Protein AF-L0J7A3-F1 (afdb_monomer)

Sequence (99 aa):
MNPSEQYRSAAAELTELAAALEGGRTDADTALGITIRVLQQLAEVEPQRGTAEAIHGLGERLQSGGTINPDKLREIAATQHRVAQSHDDLANQMRGLWS

Secondary structure (DSSP, 8-state):
--HHHHHHHHHHHHHHHHHHHHTTSS-HHHHHHHHHHHHHHHHHH-SSHHHHHHHHHHHHHHHTT----HHHHHHHHHHHHHHHHHHHHHHHHHHHH--

Radius of gyration: 14.51 Å; Cα contacts (8 Å, |Δi|>4): 95; chains: 1; bounding box: 28×35×42 Å

pLDDT: mean 90.74, std 6.94, range [57.28, 97.69]

Foldseek 3Di:
DALLVLLLVLLVVLLVLLVCCVVVVDDFVVSLVVNLVSLQVSLVRDPDPVVSVVSNVVSVVSVVDDTDHSVVSNVSSVVSNVVSVVSVVVVVVVVVVVD

Mean predicted aligned error: 4.06 Å

Structure (mmCIF, N/CA/C/O backbone):
data_AF-L0J7A3-F1
#
_entry.id   AF-L0J7A3-F1
#
loop_
_atom_site.group_PDB
_atom_site.id
_atom_site.type_symbol
_atom_site.label_atom_id
_atom_site.label_alt_id
_atom_site.label_comp_id
_atom_site.label_asym_id
_atom_site.label_entity_id
_atom_site.label_seq_id
_atom_site.pdbx_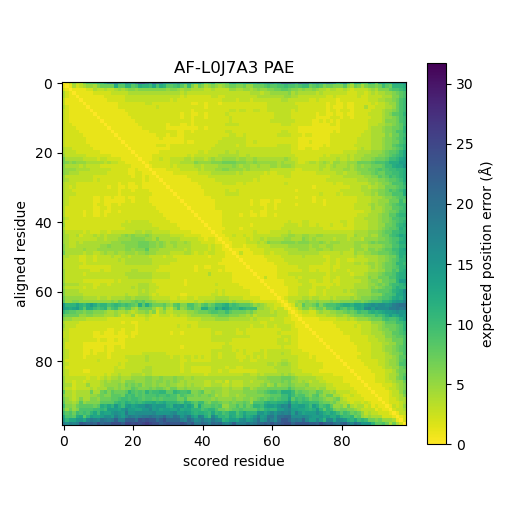PDB_ins_code
_atom_site.Cartn_x
_atom_site.Cartn_y
_atom_site.Cartn_z
_atom_site.occupancy
_atom_site.B_iso_or_equiv
_atom_site.auth_seq_id
_atom_site.auth_comp_id
_atom_site.auth_asym_id
_atom_site.auth_atom_id
_atom_site.pdbx_PDB_model_num
ATOM 1 N N . MET A 1 1 ? 15.630 -10.993 -3.108 1.00 66.81 1 MET A N 1
ATOM 2 C CA . MET A 1 1 ? 14.182 -10.874 -3.344 1.00 66.81 1 MET A CA 1
ATOM 3 C C . MET A 1 1 ? 14.019 -10.047 -4.601 1.00 66.81 1 MET A C 1
ATOM 5 O O . MET A 1 1 ? 14.697 -9.030 -4.710 1.00 66.81 1 MET A O 1
ATOM 9 N N . ASN A 1 2 ? 13.271 -10.531 -5.586 1.00 83.62 2 ASN A N 1
ATOM 10 C CA . ASN A 1 2 ? 13.037 -9.768 -6.814 1.00 83.62 2 ASN A CA 1
ATOM 11 C C . ASN A 1 2 ? 11.959 -8.681 -6.566 1.00 83.62 2 ASN A C 1
ATOM 13 O O . ASN A 1 2 ? 11.239 -8.768 -5.566 1.00 83.62 2 ASN A O 1
ATOM 17 N N . PRO A 1 3 ? 11.817 -7.669 -7.443 1.00 85.88 3 PRO A N 1
ATOM 18 C CA . PRO A 1 3 ? 10.820 -6.613 -7.253 1.00 85.88 3 PRO A CA 1
ATOM 19 C C . PRO A 1 3 ? 9.397 -7.163 -7.074 1.00 85.88 3 PRO A C 1
ATOM 21 O O . PRO A 1 3 ? 8.694 -6.770 -6.147 1.00 85.88 3 PRO A O 1
ATOM 24 N N . SER A 1 4 ? 8.986 -8.151 -7.881 1.00 89.25 4 SER A N 1
ATOM 25 C CA . SER A 1 4 ? 7.647 -8.757 -7.781 1.00 89.25 4 SER A CA 1
ATOM 26 C C . SER A 1 4 ? 7.342 -9.352 -6.396 1.00 89.25 4 SER A C 1
ATOM 28 O O . SER A 1 4 ? 6.232 -9.210 -5.889 1.00 89.25 4 SER A O 1
ATOM 30 N N . GLU A 1 5 ? 8.313 -10.000 -5.749 1.00 91.94 5 GLU A N 1
ATOM 31 C CA . GLU A 1 5 ? 8.181 -10.565 -4.403 1.00 91.94 5 GLU A CA 1
ATOM 32 C C . GLU A 1 5 ? 8.032 -9.463 -3.353 1.00 91.94 5 GLU A C 1
ATOM 34 O O . GLU A 1 5 ? 7.181 -9.581 -2.473 1.00 91.94 5 GLU A O 1
ATOM 39 N N . GLN A 1 6 ? 8.795 -8.372 -3.473 1.00 92.50 6 GLN A N 1
ATOM 40 C CA . GLN A 1 6 ? 8.695 -7.227 -2.564 1.00 92.50 6 GLN A CA 1
ATOM 41 C C . GLN A 1 6 ? 7.320 -6.561 -2.657 1.00 92.50 6 GLN A C 1
ATOM 43 O O . GLN A 1 6 ? 6.690 -6.316 -1.630 1.00 92.50 6 GLN A O 1
ATOM 48 N N . TYR A 1 7 ? 6.800 -6.361 -3.871 1.00 93.81 7 TYR A N 1
ATOM 49 C CA . TYR A 1 7 ? 5.455 -5.820 -4.070 1.00 93.81 7 TYR A CA 1
ATOM 50 C C . TYR A 1 7 ? 4.352 -6.732 -3.533 1.00 93.81 7 TYR A C 1
ATOM 52 O O . TYR A 1 7 ? 3.404 -6.245 -2.920 1.00 93.81 7 TYR A O 1
ATOM 60 N N . ARG A 1 8 ? 4.464 -8.055 -3.716 1.00 94.50 8 ARG A N 1
ATOM 61 C CA . ARG A 1 8 ? 3.499 -9.005 -3.134 1.00 94.50 8 ARG A CA 1
ATOM 62 C C . ARG A 1 8 ? 3.564 -9.017 -1.609 1.00 94.50 8 ARG A C 1
ATOM 64 O O . ARG A 1 8 ? 2.515 -9.052 -0.974 1.00 94.50 8 ARG A O 1
ATOM 71 N N . SER A 1 9 ? 4.765 -8.966 -1.032 1.00 95.19 9 SER A N 1
ATOM 72 C CA . SER A 1 9 ? 4.952 -8.895 0.420 1.00 95.19 9 SER A CA 1
ATOM 73 C C . SER A 1 9 ? 4.332 -7.621 0.991 1.00 95.19 9 SER A C 1
ATOM 75 O O . SER A 1 9 ? 3.563 -7.690 1.944 1.00 95.19 9 SER A O 1
ATOM 77 N N . ALA A 1 10 ? 4.593 -6.472 0.365 1.00 95.00 10 ALA A N 1
ATOM 78 C CA . ALA A 1 10 ? 3.993 -5.202 0.752 1.00 95.00 10 ALA A CA 1
ATOM 79 C C . ALA A 1 10 ? 2.462 -5.216 0.616 1.00 95.00 10 ALA A C 1
ATOM 81 O O . ALA A 1 10 ? 1.754 -4.717 1.486 1.00 95.00 10 ALA A O 1
ATOM 82 N N . ALA A 1 11 ? 1.924 -5.816 -0.451 1.00 95.69 11 ALA A N 1
ATOM 83 C CA . ALA A 1 11 ? 0.481 -5.957 -0.624 1.00 95.69 11 ALA A CA 1
ATOM 84 C C . ALA A 1 11 ? -0.158 -6.823 0.477 1.00 95.69 11 ALA A C 1
ATOM 86 O O . ALA A 1 11 ? -1.229 -6.480 0.986 1.00 95.69 11 ALA A O 1
ATOM 87 N N . ALA A 1 12 ? 0.501 -7.918 0.868 1.00 96.69 12 ALA A N 1
ATOM 88 C CA . ALA A 1 12 ? 0.057 -8.766 1.969 1.00 96.69 12 ALA A CA 1
ATOM 89 C C . ALA A 1 12 ? 0.067 -7.999 3.301 1.00 96.69 12 ALA A C 1
ATOM 91 O O . ALA A 1 12 ? -0.949 -7.979 3.992 1.00 96.69 12 ALA A O 1
ATOM 92 N N . GLU A 1 13 ? 1.154 -7.285 3.603 1.00 96.69 13 GLU A N 1
ATOM 93 C CA . GLU A 1 13 ? 1.280 -6.465 4.814 1.00 96.69 13 GLU A CA 1
ATOM 94 C C . GLU A 1 13 ? 0.184 -5.390 4.895 1.00 96.69 13 GLU A C 1
ATOM 96 O O . GLU A 1 13 ? -0.489 -5.256 5.916 1.00 96.69 13 GLU A O 1
ATOM 101 N N . LEU A 1 14 ? -0.0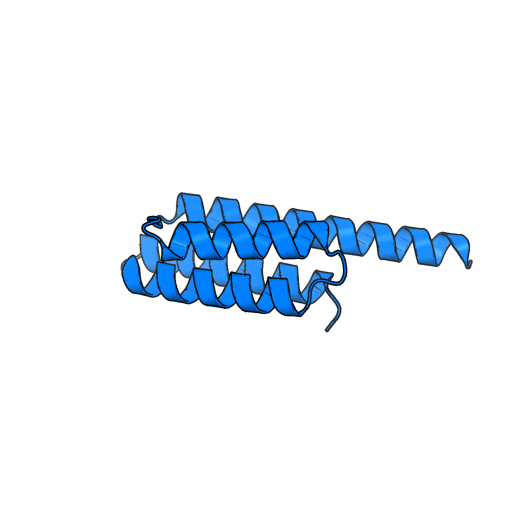81 -4.675 3.797 1.00 96.75 14 LEU A N 1
ATOM 102 C CA . LEU A 1 14 ? -1.148 -3.670 3.738 1.00 96.75 14 LEU A CA 1
ATOM 103 C C . LEU A 1 14 ? -2.550 -4.282 3.878 1.00 96.75 14 LEU A C 1
ATOM 105 O O . LEU A 1 14 ? -3.444 -3.660 4.455 1.00 96.75 14 LEU A O 1
ATOM 109 N N . THR A 1 15 ? -2.754 -5.502 3.380 1.00 97.38 15 THR A N 1
ATOM 110 C CA . THR A 1 15 ? -4.024 -6.229 3.527 1.00 97.38 15 THR A CA 1
ATOM 111 C C . THR A 1 15 ? -4.248 -6.664 4.975 1.00 97.38 15 THR A C 1
ATOM 113 O O . THR A 1 15 ? -5.345 -6.491 5.514 1.00 97.38 15 THR A O 1
ATOM 116 N N . GLU A 1 16 ? -3.214 -7.184 5.636 1.00 97.62 16 GLU A N 1
ATOM 117 C CA . GLU A 1 16 ? -3.265 -7.521 7.060 1.00 97.62 16 GLU A CA 1
ATOM 118 C C . GLU A 1 16 ? -3.498 -6.280 7.919 1.00 97.62 16 GLU A C 1
ATOM 120 O O . GLU A 1 16 ? -4.311 -6.314 8.847 1.00 97.62 16 GLU A O 1
ATOM 125 N N . LEU A 1 17 ? -2.854 -5.167 7.569 1.00 97.06 17 LEU A N 1
ATOM 126 C CA . LEU A 1 17 ? -3.044 -3.886 8.231 1.00 97.06 17 LEU A CA 1
ATOM 127 C C . LEU A 1 17 ? -4.479 -3.369 8.073 1.00 97.06 17 LEU A C 1
ATOM 129 O O . LEU A 1 17 ? -5.064 -2.890 9.044 1.00 97.06 17 LEU A O 1
ATOM 133 N N . ALA A 1 18 ? -5.082 -3.531 6.891 1.00 97.31 18 ALA A N 1
ATOM 134 C CA . ALA 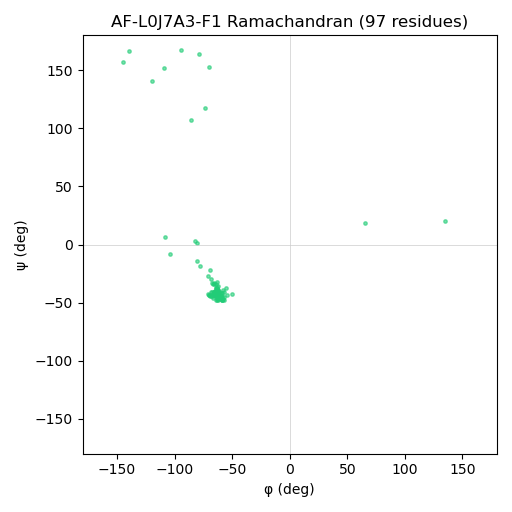A 1 18 ? -6.486 -3.196 6.662 1.00 97.31 18 ALA A CA 1
ATOM 135 C C . ALA A 1 18 ? -7.411 -3.998 7.587 1.00 97.31 18 ALA A C 1
ATOM 137 O O . ALA A 1 18 ? -8.294 -3.426 8.226 1.00 97.31 18 ALA A O 1
ATOM 138 N N . ALA A 1 19 ? -7.173 -5.307 7.708 1.00 97.69 19 ALA A N 1
ATOM 139 C CA . ALA A 1 19 ? -7.932 -6.175 8.604 1.00 97.69 19 ALA A CA 1
ATOM 140 C C . ALA A 1 19 ? -7.672 -5.862 10.090 1.00 97.69 19 ALA A C 1
ATOM 142 O O . ALA A 1 19 ? -8.553 -6.025 10.934 1.00 97.69 19 ALA A O 1
ATOM 143 N N . ALA A 1 20 ? -6.459 -5.439 10.450 1.00 97.19 20 ALA A N 1
ATOM 144 C CA . ALA A 1 20 ? -6.142 -4.992 11.802 1.00 97.19 20 ALA A CA 1
ATOM 145 C C . ALA A 1 20 ? -6.884 -3.698 12.154 1.00 97.19 20 ALA A C 1
ATOM 147 O O . ALA A 1 20 ? -7.436 -3.610 13.249 1.00 97.19 20 ALA A O 1
ATOM 148 N N . LEU A 1 21 ? -6.938 -2.741 11.225 1.00 96.38 21 LEU A N 1
ATOM 149 C CA . LEU A 1 21 ? -7.614 -1.460 11.411 1.00 96.38 21 LEU A CA 1
ATOM 150 C C . LEU A 1 21 ? -9.137 -1.638 11.499 1.00 96.38 21 LEU A C 1
ATOM 152 O O . LEU A 1 21 ? -9.773 -1.098 12.396 1.00 96.38 21 LEU A O 1
ATOM 156 N N . GLU A 1 22 ? -9.717 -2.460 10.621 1.00 96.50 22 GLU A N 1
ATOM 157 C CA . GLU A 1 22 ? -11.148 -2.797 10.635 1.00 96.50 22 GLU A CA 1
ATOM 158 C C . GLU A 1 22 ? -11.561 -3.547 11.912 1.00 96.50 22 GLU A C 1
ATOM 160 O O . GLU A 1 22 ? -12.620 -3.288 12.477 1.00 96.50 22 GLU A O 1
ATOM 165 N N . GLY A 1 23 ? -10.698 -4.441 12.403 1.00 96.12 23 GLY A N 1
ATOM 166 C CA . GLY A 1 23 ? -10.911 -5.180 13.648 1.00 96.12 23 GLY A CA 1
ATOM 167 C C . GLY A 1 23 ? -10.533 -4.419 14.924 1.00 96.12 23 GLY A C 1
ATOM 168 O O . GLY A 1 23 ? -10.565 -5.020 15.997 1.00 96.12 23 GLY A O 1
ATOM 169 N N . GLY A 1 24 ? -10.114 -3.151 14.832 1.00 94.56 24 GLY A N 1
ATOM 170 C CA . GLY A 1 24 ? -9.705 -2.337 15.984 1.00 94.56 24 GLY A CA 1
ATOM 171 C C . GLY A 1 24 ? -8.438 -2.822 16.704 1.00 94.56 24 GLY A C 1
ATOM 172 O O . GLY A 1 24 ? -8.200 -2.457 17.851 1.00 94.56 24 GLY A O 1
ATOM 173 N N . ARG A 1 25 ? -7.620 -3.661 16.054 1.00 96.62 25 ARG A N 1
ATOM 174 C CA . ARG A 1 25 ? -6.327 -4.146 16.576 1.00 96.62 25 ARG A CA 1
ATOM 175 C C . ARG A 1 25 ? -5.197 -3.131 16.391 1.00 96.62 25 ARG A C 1
ATOM 177 O O . ARG A 1 25 ? -4.128 -3.300 16.967 1.00 96.62 25 ARG A O 1
ATOM 184 N N . THR A 1 26 ? -5.420 -2.111 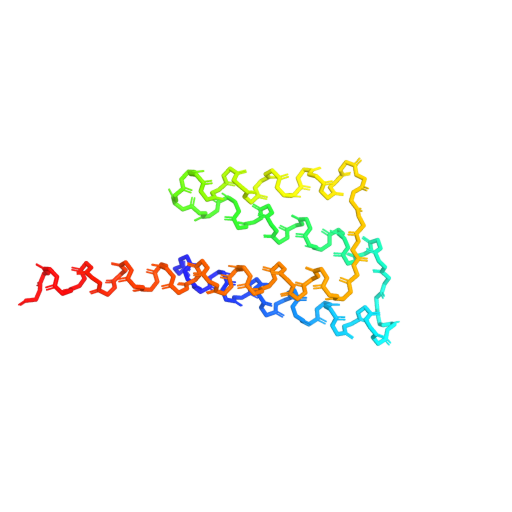15.568 1.00 96.06 26 THR A N 1
ATOM 185 C CA . THR A 1 26 ? -4.529 -0.966 15.372 1.00 96.06 26 THR A CA 1
ATOM 186 C C . THR A 1 26 ? -5.367 0.288 15.132 1.00 96.06 26 THR A C 1
ATOM 188 O O . THR A 1 26 ? -6.530 0.185 14.733 1.00 96.06 26 THR A O 1
ATOM 191 N N . ASP A 1 27 ? -4.792 1.458 15.389 1.00 95.94 27 ASP A N 1
ATOM 192 C CA . ASP A 1 27 ? -5.400 2.755 15.096 1.00 95.94 27 ASP A CA 1
ATOM 193 C C . ASP A 1 27 ? -4.946 3.307 13.733 1.00 95.94 27 ASP A C 1
ATOM 195 O O . ASP A 1 27 ? -4.025 2.795 13.090 1.00 95.94 27 ASP A O 1
ATOM 199 N N . ALA A 1 28 ? -5.639 4.347 13.266 1.00 93.94 28 ALA A N 1
ATOM 200 C CA . ALA A 1 28 ? -5.399 4.931 11.950 1.00 93.94 28 ALA A CA 1
ATOM 201 C C . ALA A 1 28 ? -4.014 5.587 11.830 1.00 93.94 28 ALA A C 1
ATOM 203 O O . ALA A 1 28 ? -3.418 5.515 10.758 1.00 93.94 28 ALA A O 1
ATOM 204 N N . ASP A 1 29 ? -3.488 6.176 12.907 1.00 94.50 29 ASP A N 1
ATOM 205 C CA . ASP A 1 29 ? -2.184 6.851 12.902 1.00 94.50 29 ASP A CA 1
ATOM 206 C C . ASP A 1 29 ? -1.042 5.835 12.796 1.00 94.50 29 ASP A C 1
ATOM 208 O O . ASP A 1 29 ? -0.114 5.993 11.998 1.00 94.50 29 ASP A O 1
ATOM 212 N N . THR A 1 30 ? -1.148 4.734 13.539 1.00 95.44 30 THR A N 1
ATOM 213 C CA . THR A 1 30 ? -0.223 3.603 13.462 1.00 95.44 30 THR A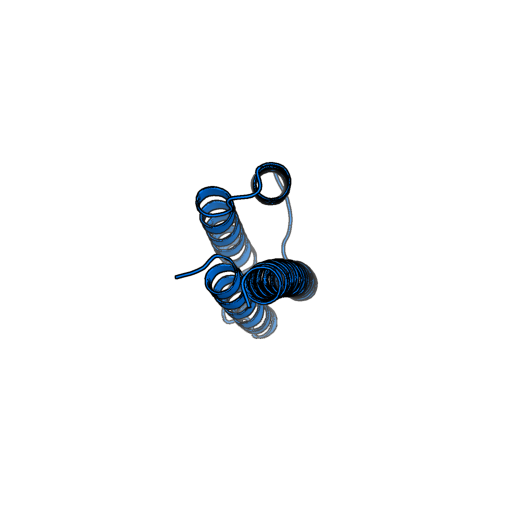 CA 1
ATOM 214 C C . THR A 1 30 ? -0.274 2.967 12.075 1.00 95.44 30 THR A C 1
ATOM 216 O O . THR A 1 30 ? 0.771 2.740 11.458 1.00 95.44 30 THR A O 1
ATOM 219 N N . ALA A 1 31 ? -1.474 2.735 11.536 1.00 96.25 31 ALA A N 1
ATOM 220 C CA . ALA A 1 31 ? -1.637 2.187 10.194 1.00 96.25 31 ALA A CA 1
ATOM 221 C C . ALA A 1 31 ? -1.098 3.126 9.099 1.00 96.25 31 ALA A C 1
ATOM 223 O O . ALA A 1 31 ? -0.480 2.672 8.130 1.00 96.25 31 ALA A O 1
ATOM 224 N N . LEU A 1 32 ? -1.269 4.437 9.260 1.00 95.38 32 LEU A N 1
ATOM 225 C CA . LEU A 1 32 ? -0.695 5.438 8.368 1.00 95.38 32 LEU A CA 1
ATOM 226 C C . LEU A 1 32 ? 0.838 5.386 8.392 1.00 95.38 32 LEU A C 1
ATOM 228 O O . LEU A 1 32 ? 1.460 5.307 7.332 1.00 95.38 32 LEU A O 1
ATOM 232 N N . GLY A 1 33 ? 1.444 5.354 9.583 1.00 96.00 33 GLY A N 1
ATOM 233 C CA . GLY A 1 33 ? 2.896 5.262 9.747 1.00 96.00 33 GLY A CA 1
ATOM 234 C C . GLY A 1 33 ? 3.494 3.996 9.125 1.00 96.00 33 GLY A C 1
ATOM 235 O O . GLY A 1 33 ? 4.494 4.073 8.408 1.00 96.00 33 GLY A O 1
ATOM 236 N N . ILE A 1 34 ? 2.852 2.840 9.333 1.00 96.06 34 ILE A N 1
ATOM 237 C CA . ILE A 1 34 ? 3.260 1.572 8.706 1.00 96.06 34 ILE A CA 1
ATOM 238 C C . ILE A 1 34 ? 3.152 1.674 7.183 1.00 96.06 34 ILE A C 1
ATOM 240 O O . ILE A 1 34 ? 4.093 1.324 6.474 1.00 96.06 34 ILE A O 1
ATOM 244 N N . THR A 1 35 ? 2.052 2.220 6.664 1.00 95.94 35 THR A N 1
ATOM 245 C CA . THR A 1 35 ? 1.860 2.349 5.213 1.00 95.94 35 THR A CA 1
ATOM 246 C C . THR A 1 35 ? 2.922 3.230 4.570 1.00 95.94 35 THR A C 1
ATOM 248 O O . THR A 1 35 ? 3.481 2.860 3.541 1.00 95.94 35 THR A O 1
ATOM 251 N N . ILE A 1 36 ? 3.243 4.375 5.179 1.00 95.69 36 ILE A N 1
ATOM 252 C CA . ILE A 1 36 ? 4.297 5.268 4.681 1.00 95.69 36 ILE A CA 1
ATOM 253 C C . ILE A 1 36 ? 5.639 4.532 4.639 1.00 95.69 36 ILE A C 1
ATOM 255 O O . ILE A 1 36 ? 6.329 4.589 3.622 1.00 95.69 36 ILE A O 1
ATOM 259 N N . ARG A 1 37 ? 5.981 3.792 5.699 1.00 95.94 37 ARG A N 1
ATOM 260 C CA . ARG A 1 37 ? 7.208 2.990 5.749 1.00 95.94 37 ARG A CA 1
ATOM 261 C C . ARG A 1 37 ? 7.259 1.955 4.623 1.00 95.94 37 ARG A C 1
ATOM 263 O O . ARG A 1 37 ? 8.279 1.861 3.946 1.00 95.94 37 ARG A O 1
ATOM 270 N N . VAL A 1 38 ? 6.178 1.205 4.409 1.00 95.50 38 VAL A N 1
ATOM 271 C CA . VAL A 1 38 ? 6.093 0.200 3.336 1.00 95.50 38 VAL A CA 1
ATOM 272 C C . VAL A 1 38 ? 6.308 0.850 1.967 1.00 95.50 38 VAL A C 1
ATOM 274 O O . VAL A 1 38 ? 7.071 0.339 1.149 1.00 95.50 38 VAL A O 1
ATOM 277 N N . LEU A 1 39 ? 5.684 2.005 1.718 1.00 94.56 39 LEU A N 1
ATOM 278 C CA . LEU A 1 39 ? 5.850 2.736 0.460 1.00 94.56 39 LEU A CA 1
ATOM 279 C C . LEU A 1 39 ? 7.287 3.240 0.272 1.00 94.56 39 LEU A C 1
ATOM 281 O O . LEU A 1 39 ? 7.841 3.087 -0.811 1.00 94.56 39 LEU A O 1
ATOM 285 N N . GLN A 1 40 ? 7.917 3.786 1.312 1.00 93.69 40 GLN A N 1
ATOM 286 C CA . GLN A 1 40 ? 9.316 4.224 1.247 1.00 93.69 40 GLN A CA 1
ATOM 287 C C . GLN A 1 40 ? 10.256 3.062 0.913 1.00 93.69 40 GLN A C 1
ATOM 289 O O . GLN A 1 40 ? 11.075 3.180 0.004 1.00 93.69 40 GLN A O 1
ATOM 294 N N . GLN A 1 41 ? 10.078 1.913 1.569 1.00 92.75 41 GLN A N 1
ATOM 295 C CA . GLN A 1 41 ? 10.875 0.718 1.290 1.00 92.75 41 GLN A CA 1
ATOM 296 C C . GLN A 1 41 ? 10.704 0.227 -0.151 1.00 92.75 41 GLN A C 1
ATOM 298 O O . GLN A 1 41 ? 11.688 -0.157 -0.774 1.00 92.75 41 GLN A O 1
ATOM 303 N N . LEU A 1 42 ? 9.482 0.262 -0.699 1.00 92.62 42 LEU A N 1
ATOM 304 C CA . LEU A 1 42 ? 9.237 -0.082 -2.103 1.00 92.62 42 LEU A CA 1
ATOM 305 C C . LEU A 1 42 ? 9.890 0.912 -3.072 1.00 92.62 42 LEU A C 1
ATOM 307 O O . LEU A 1 42 ? 10.454 0.495 -4.080 1.00 92.62 42 LEU A O 1
ATOM 311 N N . ALA A 1 43 ? 9.844 2.212 -2.776 1.00 92.00 43 ALA A N 1
ATOM 312 C CA . ALA A 1 43 ? 10.463 3.230 -3.623 1.00 92.00 43 ALA A CA 1
ATOM 313 C C . ALA A 1 43 ? 11.995 3.085 -3.692 1.00 92.00 43 ALA A C 1
ATOM 315 O O . ALA A 1 43 ? 12.580 3.336 -4.742 1.00 92.00 43 ALA A O 1
ATOM 316 N N . GLU A 1 44 ? 12.642 2.652 -2.606 1.00 90.62 44 GLU A N 1
ATOM 317 C CA . GLU A 1 44 ? 14.097 2.432 -2.551 1.00 90.62 44 GLU A CA 1
ATOM 318 C C . GLU A 1 44 ? 14.571 1.251 -3.410 1.00 90.62 44 GLU A C 1
ATOM 320 O O . GLU A 1 44 ? 15.703 1.246 -3.896 1.00 90.62 44 GLU A O 1
ATOM 325 N N . VAL A 1 45 ? 13.720 0.238 -3.582 1.00 87.94 45 VAL A N 1
ATOM 326 C CA . VAL A 1 45 ? 14.062 -1.024 -4.260 1.00 87.94 45 VAL A CA 1
ATOM 327 C C . VAL A 1 45 ? 13.491 -1.128 -5.675 1.00 87.94 45 VAL A C 1
ATOM 329 O O . VAL A 1 45 ? 13.840 -2.056 -6.405 1.00 87.94 45 VAL A O 1
ATOM 332 N N . GLU A 1 46 ? 12.628 -0.194 -6.081 1.00 89.25 46 GLU A N 1
ATOM 333 C CA . GLU A 1 46 ? 12.005 -0.181 -7.402 1.00 89.25 46 GLU A CA 1
ATOM 334 C C . GLU A 1 46 ? 13.005 0.250 -8.495 1.00 89.25 46 GLU A C 1
ATOM 336 O O . GLU A 1 46 ? 13.471 1.393 -8.500 1.00 89.25 46 GLU A O 1
ATOM 341 N N . PRO A 1 47 ? 13.320 -0.625 -9.471 1.00 85.19 47 PRO A N 1
ATOM 342 C CA . PRO A 1 47 ? 14.256 -0.293 -10.545 1.00 85.19 47 PRO A CA 1
ATOM 343 C C . PRO A 1 47 ? 13.711 0.729 -11.560 1.00 85.19 47 PRO A C 1
ATOM 345 O O . PRO A 1 47 ? 14.488 1.443 -12.198 1.00 85.19 47 PRO A O 1
ATOM 348 N N . GLN A 1 48 ? 12.393 0.805 -11.756 1.00 89.38 48 GLN A N 1
ATOM 349 C CA . GLN A 1 48 ? 11.753 1.734 -12.682 1.00 89.38 48 GLN A CA 1
ATOM 350 C C . GLN A 1 48 ? 11.513 3.084 -12.008 1.00 89.38 48 GLN A C 1
ATOM 352 O O . GLN A 1 48 ? 10.579 3.261 -11.227 1.00 89.38 48 GLN A O 1
ATOM 357 N N . ARG A 1 49 ? 12.309 4.082 -12.398 1.00 88.19 49 ARG A N 1
ATOM 358 C CA . ARG A 1 49 ? 12.263 5.437 -11.829 1.00 88.19 49 ARG A CA 1
ATOM 359 C C . ARG A 1 49 ? 10.857 6.051 -11.771 1.00 88.19 49 ARG A C 1
ATOM 361 O O . ARG A 1 49 ? 10.502 6.630 -10.754 1.00 88.19 49 ARG A O 1
ATOM 368 N N . GLY A 1 50 ? 10.050 5.903 -12.825 1.00 89.06 50 GLY A N 1
ATOM 369 C CA . GLY A 1 50 ? 8.684 6.446 -12.846 1.00 89.06 50 GLY A CA 1
ATOM 370 C C . GLY A 1 50 ? 7.762 5.804 -11.802 1.00 89.06 50 GLY A C 1
ATOM 371 O O . GLY A 1 50 ? 6.962 6.493 -11.172 1.00 89.06 50 GLY A O 1
ATOM 372 N N . THR A 1 51 ? 7.911 4.499 -11.571 1.00 89.44 51 THR A N 1
ATOM 373 C CA . THR A 1 51 ? 7.174 3.766 -10.534 1.00 89.44 51 THR A CA 1
ATOM 374 C C . THR A 1 51 ? 7.663 4.170 -9.142 1.00 89.44 51 THR A C 1
ATOM 376 O O . THR A 1 51 ? 6.844 4.460 -8.272 1.00 89.44 51 THR A O 1
ATOM 379 N N . ALA A 1 52 ? 8.981 4.292 -8.951 1.00 90.75 52 ALA A N 1
ATOM 380 C CA . ALA A 1 52 ? 9.573 4.751 -7.695 1.00 90.75 52 ALA A CA 1
ATOM 381 C C . ALA A 1 52 ? 9.097 6.165 -7.311 1.00 90.75 52 ALA A C 1
ATOM 383 O O . ALA A 1 52 ? 8.663 6.387 -6.181 1.00 90.75 52 ALA A O 1
ATOM 384 N N . GLU A 1 53 ? 9.101 7.111 -8.257 1.00 92.06 53 GLU A N 1
ATOM 385 C CA . GLU A 1 53 ? 8.624 8.486 -8.045 1.00 92.06 53 GLU A CA 1
ATOM 386 C C . GLU A 1 53 ? 7.125 8.528 -7.696 1.00 92.06 53 GLU A C 1
ATOM 388 O O . GLU A 1 53 ? 6.716 9.275 -6.805 1.00 92.06 53 GLU A O 1
ATOM 393 N N . ALA A 1 54 ? 6.299 7.692 -8.337 1.00 91.38 54 ALA A N 1
ATOM 394 C CA . ALA A 1 54 ? 4.872 7.596 -8.025 1.00 91.38 54 ALA A CA 1
ATOM 395 C C . ALA A 1 54 ? 4.614 7.059 -6.605 1.00 91.38 54 ALA A C 1
ATOM 397 O O . ALA A 1 54 ? 3.745 7.576 -5.897 1.00 91.38 54 ALA A O 1
ATOM 398 N N . ILE A 1 55 ? 5.379 6.051 -6.174 1.00 92.56 55 ILE A N 1
ATOM 399 C CA . ILE A 1 55 ? 5.293 5.480 -4.822 1.00 92.56 55 ILE A CA 1
ATOM 400 C C . ILE A 1 55 ? 5.757 6.499 -3.782 1.00 92.56 55 ILE A C 1
ATOM 402 O O . ILE A 1 55 ? 5.061 6.721 -2.789 1.00 92.56 55 ILE A O 1
ATOM 406 N N . HIS A 1 56 ? 6.888 7.159 -4.034 1.00 90.88 56 HIS A N 1
ATOM 407 C CA . HIS A 1 56 ? 7.409 8.203 -3.159 1.00 90.88 56 HIS A CA 1
ATOM 408 C C . HIS A 1 56 ? 6.398 9.345 -2.993 1.00 90.88 56 HIS A C 1
ATOM 410 O O . HIS A 1 56 ? 6.057 9.715 -1.871 1.00 90.88 56 HIS A O 1
ATOM 416 N N . GLY A 1 57 ? 5.826 9.833 -4.099 1.00 92.19 57 GLY A N 1
ATOM 417 C CA . GLY A 1 57 ? 4.810 10.885 -4.071 1.00 92.19 57 GLY A CA 1
ATOM 418 C C . GLY A 1 57 ? 3.526 10.479 -3.337 1.00 92.19 57 GLY A C 1
ATOM 419 O O . GLY A 1 57 ? 2.888 11.321 -2.702 1.00 92.19 57 GLY A O 1
ATOM 420 N N . LEU A 1 58 ? 3.134 9.200 -3.372 1.00 92.00 58 LEU A N 1
ATOM 421 C CA . LEU A 1 58 ? 2.037 8.698 -2.539 1.00 92.00 58 LEU A CA 1
ATOM 422 C C . LEU A 1 58 ? 2.406 8.737 -1.048 1.00 92.00 58 LEU A C 1
ATOM 424 O O . LEU A 1 58 ? 1.594 9.188 -0.240 1.00 92.00 58 LEU A O 1
ATOM 428 N N . GLY A 1 59 ? 3.623 8.314 -0.695 1.00 90.81 59 GLY A N 1
ATOM 429 C CA . GLY A 1 59 ? 4.145 8.385 0.672 1.00 90.81 59 GLY A CA 1
ATOM 430 C C . GLY A 1 59 ? 4.156 9.814 1.223 1.00 90.81 59 GLY A C 1
ATOM 431 O O . GLY A 1 59 ? 3.637 10.053 2.311 1.00 90.81 59 GLY A O 1
ATOM 432 N N . GLU A 1 60 ? 4.646 10.784 0.448 1.00 92.69 60 GLU A N 1
ATOM 433 C CA . GLU A 1 60 ? 4.663 12.204 0.838 1.00 92.69 60 GLU A CA 1
ATOM 434 C C . GLU A 1 60 ? 3.254 12.784 1.033 1.00 92.69 60 GLU A C 1
ATOM 436 O O . GLU A 1 60 ? 3.001 13.533 1.981 1.00 92.69 60 GLU A O 1
ATOM 441 N N . ARG A 1 61 ? 2.299 12.425 0.165 1.00 92.06 61 ARG A N 1
ATOM 442 C CA . ARG A 1 61 ? 0.892 12.842 0.312 1.00 92.06 61 ARG A CA 1
ATOM 443 C C . ARG A 1 61 ? 0.259 12.283 1.579 1.00 92.06 61 ARG A C 1
ATOM 445 O O . ARG A 1 61 ? -0.494 12.984 2.245 1.00 92.06 61 ARG A O 1
ATOM 452 N N . LEU A 1 62 ? 0.568 11.035 1.919 1.00 91.69 62 LEU A N 1
ATOM 453 C CA . LEU A 1 62 ? 0.119 10.433 3.170 1.00 91.69 62 LEU A CA 1
ATOM 454 C C . LEU A 1 62 ? 0.761 11.127 4.380 1.00 91.69 62 LEU A C 1
ATOM 456 O O . LEU A 1 62 ? 0.057 11.479 5.321 1.00 91.69 62 LEU A O 1
ATOM 460 N N . GLN A 1 63 ? 2.059 11.423 4.315 1.00 89.88 63 GLN A N 1
ATOM 461 C CA . GLN A 1 63 ? 2.799 12.084 5.392 1.00 89.88 63 GLN A CA 1
ATOM 462 C C . GLN A 1 63 ? 2.364 13.539 5.643 1.00 89.88 63 GLN A C 1
ATOM 464 O O . GLN A 1 63 ? 2.378 13.999 6.782 1.00 89.88 63 GLN A O 1
ATOM 469 N N . SER A 1 64 ? 1.972 14.270 4.597 1.00 88.88 64 SER A N 1
ATOM 470 C CA . SER A 1 64 ? 1.592 15.693 4.667 1.00 88.88 64 SER A CA 1
ATOM 471 C C . SER A 1 64 ? 0.163 15.960 5.160 1.00 88.88 64 SER A C 1
ATOM 473 O O . SER A 1 64 ? -0.240 17.119 5.252 1.00 88.88 64 SER A O 1
ATOM 475 N N . GLY A 1 65 ? -0.597 14.918 5.505 1.00 83.19 65 GLY A N 1
ATOM 476 C CA . GLY A 1 65 ? -1.968 15.047 6.014 1.00 83.19 65 GLY A CA 1
ATOM 477 C C . GLY A 1 65 ? -2.968 14.079 5.389 1.00 83.19 65 GLY A C 1
ATOM 478 O O . GLY A 1 65 ? -4.170 14.341 5.413 1.00 83.19 65 GLY A O 1
ATOM 479 N N . GLY A 1 66 ? -2.497 12.983 4.790 1.00 82.00 66 GLY A N 1
ATOM 480 C CA . GLY A 1 66 ? -3.384 11.939 4.301 1.00 82.00 66 GLY A CA 1
ATOM 481 C C . GLY A 1 66 ? -4.038 11.178 5.449 1.00 82.00 66 GLY A C 1
ATOM 482 O O . GLY A 1 66 ? -3.497 11.066 6.545 1.00 82.00 66 GLY A O 1
ATOM 483 N N . THR A 1 67 ? -5.216 10.629 5.178 1.00 86.62 67 THR A N 1
ATOM 484 C CA . THR A 1 67 ? -5.911 9.725 6.092 1.00 86.62 67 THR A CA 1
ATOM 485 C C . THR A 1 67 ? -5.889 8.313 5.537 1.00 86.62 67 THR A C 1
ATOM 487 O O . THR A 1 67 ? -5.838 8.099 4.321 1.00 86.62 67 THR A O 1
ATOM 490 N N . ILE A 1 68 ? -5.933 7.339 6.441 1.00 91.44 68 ILE A N 1
ATOM 491 C CA . ILE A 1 68 ? -6.019 5.933 6.081 1.00 91.44 68 ILE A CA 1
ATOM 492 C C . ILE A 1 68 ? -7.287 5.317 6.651 1.00 91.44 68 ILE A C 1
ATOM 494 O O . ILE A 1 68 ? -7.711 5.611 7.766 1.00 91.44 68 ILE A O 1
ATOM 498 N N . ASN A 1 69 ? -7.895 4.456 5.850 1.00 93.69 69 ASN A N 1
ATOM 499 C CA . ASN A 1 69 ? -8.989 3.590 6.245 1.00 93.69 69 ASN A CA 1
ATOM 500 C C . ASN A 1 69 ? -8.765 2.207 5.602 1.00 93.69 69 ASN A C 1
ATOM 502 O O . ASN A 1 69 ? -7.908 2.079 4.715 1.00 93.69 69 ASN A O 1
ATOM 506 N N . PRO A 1 70 ? -9.495 1.164 6.033 1.00 94.75 70 PRO A N 1
ATOM 507 C CA . PRO A 1 70 ? -9.308 -0.184 5.500 1.00 94.75 70 PRO A CA 1
ATOM 508 C C . PRO A 1 70 ? -9.446 -0.263 3.974 1.00 94.75 70 PRO A C 1
ATOM 510 O O . PRO A 1 70 ? -8.673 -0.960 3.321 1.00 94.75 70 PRO A O 1
ATOM 513 N N . ASP A 1 71 ? -10.367 0.496 3.379 1.00 94.81 71 ASP A N 1
ATOM 514 C CA . ASP A 1 71 ? -10.574 0.495 1.927 1.00 94.81 71 ASP A CA 1
ATOM 515 C C . ASP A 1 71 ? -9.395 1.105 1.168 1.00 94.81 71 ASP A C 1
ATOM 517 O O . ASP A 1 71 ? -8.951 0.551 0.162 1.00 94.81 71 ASP A O 1
ATOM 521 N N . LYS A 1 72 ? -8.820 2.197 1.682 1.00 93.81 72 LYS A 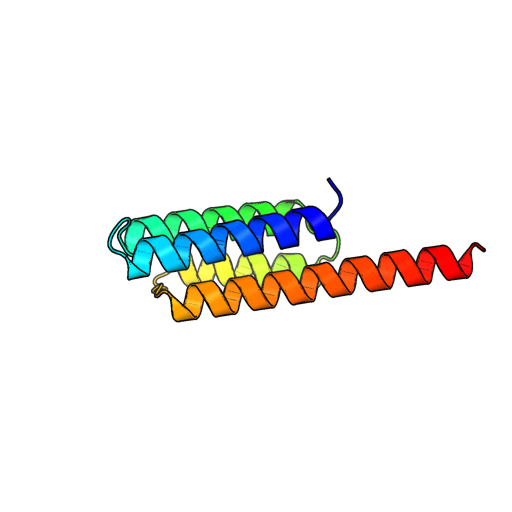N 1
ATOM 522 C CA . LYS A 1 72 ? -7.632 2.829 1.107 1.00 93.81 72 LYS A CA 1
ATOM 523 C C . LYS A 1 72 ? -6.428 1.898 1.176 1.00 93.81 72 LYS A C 1
ATOM 525 O O . LYS A 1 72 ? -5.681 1.799 0.207 1.00 93.81 72 LYS A O 1
ATOM 530 N N . LEU A 1 73 ? -6.262 1.181 2.286 1.00 93.75 73 LEU A N 1
ATOM 531 C CA . LEU A 1 73 ? -5.211 0.174 2.434 1.00 93.75 73 LEU A CA 1
ATOM 532 C C . LEU A 1 73 ? -5.355 -0.947 1.398 1.00 93.75 73 LEU A C 1
ATOM 534 O O . LEU A 1 73 ? -4.379 -1.289 0.730 1.00 93.75 73 LEU A O 1
ATOM 538 N N . ARG A 1 74 ? -6.576 -1.460 1.195 1.00 96.25 74 ARG A N 1
ATOM 539 C CA . ARG A 1 74 ? -6.868 -2.469 0.162 1.00 96.25 74 ARG A CA 1
ATOM 540 C C . ARG A 1 74 ? -6.625 -1.939 -1.254 1.00 96.25 74 ARG A C 1
ATOM 542 O O . ARG A 1 74 ? -6.097 -2.668 -2.088 1.00 96.25 74 ARG A O 1
ATOM 549 N N . GLU A 1 75 ? -6.959 -0.679 -1.534 1.00 94.31 75 GLU A N 1
ATOM 550 C CA . GLU A 1 75 ? -6.694 -0.032 -2.829 1.00 94.31 75 GLU A CA 1
ATOM 551 C C . GLU A 1 75 ? -5.185 0.068 -3.119 1.00 94.31 75 GLU A C 1
ATOM 553 O O . GLU A 1 75 ? -4.727 -0.246 -4.226 1.00 94.31 75 GLU A O 1
ATOM 558 N N . ILE A 1 76 ? -4.397 0.471 -2.115 1.00 93.62 76 ILE A N 1
ATOM 559 C CA . ILE A 1 76 ? -2.936 0.530 -2.224 1.00 93.62 76 ILE A CA 1
ATOM 560 C C . ILE A 1 76 ? -2.386 -0.888 -2.425 1.00 93.62 76 ILE A C 1
ATOM 562 O O . ILE A 1 76 ? -1.625 -1.105 -3.367 1.00 93.62 76 ILE A O 1
ATOM 566 N N . ALA A 1 77 ? -2.825 -1.869 -1.630 1.00 94.00 77 ALA A N 1
ATOM 567 C CA . ALA A 1 77 ? -2.418 -3.269 -1.768 1.00 94.00 77 ALA A CA 1
ATOM 568 C C . ALA A 1 77 ? -2.722 -3.837 -3.166 1.00 94.00 77 ALA A C 1
ATOM 570 O O . ALA A 1 77 ? -1.855 -4.442 -3.799 1.00 94.00 77 ALA A O 1
ATOM 571 N N . ALA A 1 78 ? -3.920 -3.586 -3.702 1.00 93.44 78 ALA A N 1
ATOM 572 C CA . ALA A 1 78 ? -4.300 -3.997 -5.052 1.00 93.44 78 ALA A CA 1
ATOM 573 C C . ALA A 1 78 ? -3.422 -3.339 -6.128 1.00 93.44 78 ALA A C 1
ATOM 575 O O . ALA A 1 78 ? -3.091 -3.954 -7.143 1.00 93.44 78 ALA A O 1
ATOM 576 N N . THR A 1 79 ? -3.010 -2.090 -5.912 1.00 92.25 79 THR A N 1
ATOM 577 C CA . THR A 1 79 ? -2.058 -1.412 -6.797 1.00 92.25 79 THR A CA 1
ATOM 578 C C . THR A 1 79 ? -0.687 -2.079 -6.749 1.00 92.25 79 THR A C 1
ATOM 580 O O . THR A 1 79 ? -0.143 -2.372 -7.811 1.00 92.25 79 THR A O 1
ATOM 583 N N . GLN A 1 80 ? -0.187 -2.437 -5.564 1.00 91.75 80 GLN A N 1
ATOM 584 C CA . GLN A 1 80 ? 1.074 -3.173 -5.446 1.00 91.75 80 GLN A CA 1
ATOM 585 C C . GLN A 1 80 ? 1.011 -4.562 -6.091 1.00 91.75 80 GLN A C 1
ATOM 587 O O . GLN A 1 80 ? 1.946 -4.956 -6.784 1.00 91.75 80 GLN A O 1
ATOM 592 N N . HIS A 1 81 ? -0.113 -5.277 -5.983 1.00 92.38 81 HIS A N 1
ATOM 593 C CA . HIS A 1 81 ? -0.306 -6.531 -6.716 1.00 92.38 81 HIS A CA 1
ATOM 594 C C . HIS A 1 81 ? -0.218 -6.357 -8.238 1.00 92.38 81 HIS A C 1
ATOM 596 O O . HIS A 1 81 ? 0.416 -7.177 -8.902 1.00 92.38 81 HIS A O 1
ATOM 602 N N . ARG A 1 82 ? -0.801 -5.287 -8.794 1.00 89.62 82 ARG A N 1
ATOM 603 C CA . ARG A 1 82 ? -0.700 -4.991 -10.234 1.00 89.62 82 ARG A CA 1
ATOM 604 C C . ARG A 1 82 ? 0.734 -4.679 -10.658 1.00 89.62 82 ARG A C 1
ATOM 606 O O . ARG A 1 82 ? 1.167 -5.132 -11.713 1.00 8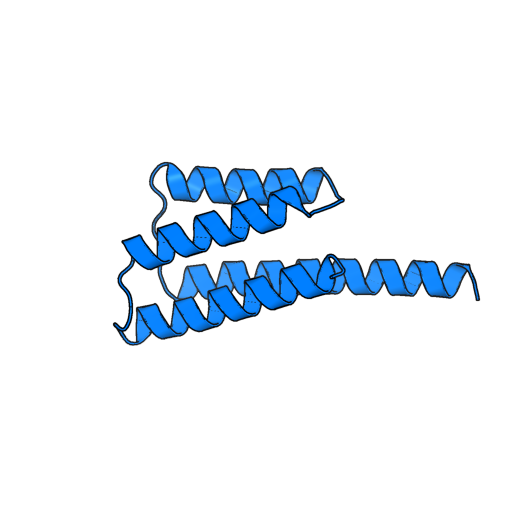9.62 82 ARG A O 1
ATOM 613 N N . VAL A 1 83 ? 1.485 -3.945 -9.836 1.00 89.69 83 VAL A N 1
ATOM 614 C CA . VAL A 1 83 ? 2.904 -3.667 -10.106 1.00 89.69 83 VAL A CA 1
ATOM 615 C C . VAL A 1 83 ? 3.728 -4.958 -10.054 1.00 89.69 83 VAL A C 1
ATOM 617 O O . VAL A 1 83 ? 4.535 -5.194 -10.951 1.00 89.69 83 VAL A O 1
ATOM 620 N N . ALA A 1 84 ? 3.471 -5.845 -9.085 1.00 90.25 84 ALA A N 1
ATOM 621 C CA . ALA A 1 84 ? 4.116 -7.156 -9.024 1.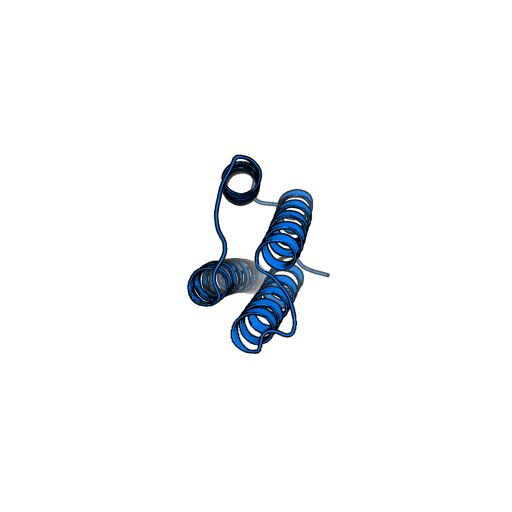00 90.25 84 ALA A CA 1
ATOM 622 C C . ALA A 1 84 ? 3.890 -7.980 -10.301 1.00 90.25 84 ALA A C 1
ATOM 624 O O . ALA A 1 84 ? 4.852 -8.503 -10.859 1.00 90.25 84 ALA A O 1
ATOM 625 N N . GLN A 1 85 ? 2.640 -8.047 -10.776 1.00 89.75 85 GLN A N 1
ATOM 626 C CA . GLN A 1 85 ? 2.277 -8.754 -12.010 1.00 89.75 85 GLN A CA 1
ATOM 627 C C . GLN A 1 85 ? 2.998 -8.179 -13.233 1.00 89.75 85 GLN A C 1
ATOM 629 O O . GLN A 1 85 ? 3.537 -8.932 -14.035 1.00 89.75 85 GLN A O 1
ATOM 634 N N . SER A 1 86 ? 3.084 -6.850 -13.338 1.00 87.38 86 SER A N 1
ATOM 635 C CA . SER A 1 86 ? 3.829 -6.186 -14.417 1.00 87.38 86 SER A CA 1
ATOM 636 C C . SER A 1 86 ? 5.312 -6.587 -14.429 1.00 87.38 86 SER A C 1
ATOM 638 O O . SER A 1 86 ? 5.879 -6.874 -15.485 1.00 87.38 86 SER A O 1
ATOM 640 N N . HIS A 1 87 ? 5.943 -6.674 -13.250 1.00 87.00 87 HIS A N 1
ATOM 641 C CA . HIS A 1 87 ? 7.325 -7.156 -13.123 1.00 87.00 87 HIS A CA 1
ATOM 642 C C . HIS A 1 87 ? 7.471 -8.633 -13.519 1.00 87.00 87 HIS A C 1
ATOM 644 O O . HIS A 1 87 ? 8.450 -8.982 -14.181 1.00 87.00 87 HIS A O 1
ATOM 650 N N . ASP A 1 88 ? 6.515 -9.498 -13.161 1.00 88.12 88 ASP A N 1
ATOM 651 C CA . ASP A 1 88 ? 6.523 -10.906 -13.590 1.00 88.12 88 ASP A CA 1
ATOM 652 C C . ASP A 1 88 ? 6.403 -11.039 -15.109 1.00 88.12 88 ASP A C 1
ATOM 654 O O . ASP A 1 88 ? 7.146 -11.804 -15.726 1.00 88.12 88 ASP A O 1
ATOM 658 N N . ASP A 1 89 ? 5.478 -10.293 -15.713 1.00 88.06 89 ASP A N 1
ATOM 659 C CA . ASP A 1 89 ? 5.227 -10.320 -17.151 1.00 88.06 89 ASP A CA 1
ATOM 660 C C . ASP A 1 89 ? 6.460 -9.860 -17.925 1.00 88.06 89 ASP A C 1
ATOM 662 O O . ASP A 1 89 ? 6.860 -10.510 -18.894 1.00 88.06 89 ASP A O 1
ATOM 666 N N . LEU A 1 90 ? 7.123 -8.799 -17.460 1.00 82.69 90 LEU A N 1
ATOM 667 C CA . LEU A 1 90 ? 8.373 -8.324 -18.046 1.00 82.69 90 LEU A CA 1
ATOM 668 C C . LEU A 1 90 ? 9.488 -9.372 -17.914 1.00 82.69 90 LEU A C 1
ATOM 670 O O . LEU A 1 90 ? 10.187 -9.657 -18.888 1.00 82.69 90 LEU A O 1
ATOM 674 N N . ALA A 1 91 ? 9.622 -10.012 -16.749 1.00 83.69 91 ALA A N 1
ATOM 675 C CA . ALA A 1 91 ? 10.593 -11.087 -16.547 1.00 83.69 91 ALA A CA 1
ATOM 676 C C . ALA A 1 91 ? 10.309 -12.313 -17.440 1.00 83.69 91 ALA A C 1
ATOM 678 O O . ALA A 1 91 ? 11.237 -12.953 -17.944 1.00 83.69 91 ALA A O 1
ATOM 679 N N . ASN A 1 92 ? 9.035 -12.644 -17.661 1.00 85.06 92 ASN A N 1
ATOM 680 C CA . ASN A 1 92 ? 8.610 -13.731 -18.542 1.00 85.06 92 ASN A CA 1
ATOM 681 C C . ASN A 1 92 ? 8.872 -13.410 -20.018 1.00 85.06 92 ASN A C 1
ATOM 683 O O . ASN A 1 92 ? 9.417 -14.256 -20.726 1.00 85.06 92 ASN A O 1
ATOM 687 N N . GLN A 1 93 ? 8.557 -12.191 -20.465 1.00 84.25 93 GLN A N 1
ATOM 688 C CA . GLN A 1 93 ? 8.860 -11.725 -21.822 1.00 84.25 93 GLN A CA 1
ATOM 689 C C . GLN A 1 93 ? 10.362 -11.757 -22.096 1.00 84.25 93 GLN A C 1
ATOM 691 O O . GLN A 1 93 ? 10.782 -12.287 -23.121 1.00 84.25 93 GLN A O 1
ATOM 696 N N . MET A 1 94 ? 11.183 -11.262 -21.162 1.00 77.56 94 MET A N 1
ATOM 697 C CA . MET A 1 94 ? 12.636 -11.336 -21.302 1.00 77.56 94 MET A CA 1
ATOM 698 C C . MET A 1 94 ? 13.103 -12.785 -21.424 1.00 77.56 94 MET A C 1
ATOM 700 O O . MET A 1 94 ? 13.845 -13.089 -22.348 1.00 77.56 94 MET A O 1
ATOM 704 N N . ARG A 1 95 ? 12.635 -13.704 -20.567 1.00 80.50 95 ARG A N 1
ATOM 705 C CA . ARG A 1 95 ? 12.989 -15.131 -20.684 1.00 80.50 95 ARG A CA 1
ATOM 706 C C . ARG A 1 95 ? 12.620 -15.729 -22.042 1.00 80.50 95 ARG A C 1
ATOM 708 O O . ARG A 1 95 ? 13.432 -16.463 -22.590 1.00 80.50 95 ARG A O 1
ATOM 715 N N . GLY A 1 96 ? 11.452 -15.389 -22.586 1.00 79.50 96 GLY A N 1
ATOM 716 C CA . GLY A 1 96 ? 11.011 -15.858 -23.904 1.00 79.50 96 GLY A CA 1
ATOM 717 C C . GLY A 1 96 ? 11.800 -15.281 -25.086 1.00 79.50 96 GLY A C 1
ATOM 718 O O . GLY A 1 96 ? 11.826 -15.890 -26.147 1.00 79.50 96 GLY A O 1
ATOM 719 N N . LEU A 1 97 ? 12.466 -14.132 -24.922 1.00 74.81 97 LEU A N 1
ATOM 720 C CA . LEU A 1 97 ? 13.367 -13.572 -25.941 1.00 74.81 97 LEU A CA 1
ATOM 721 C C . LEU A 1 97 ? 14.738 -14.269 -25.980 1.00 74.81 97 LEU A C 1
ATOM 723 O O . LEU A 1 97 ? 15.451 -14.141 -26.972 1.00 74.81 97 LEU A O 1
ATOM 727 N N . TRP A 1 98 ? 15.113 -14.983 -24.913 1.00 62.41 98 TRP A N 1
ATOM 728 C CA . TRP A 1 98 ? 16.394 -15.692 -24.784 1.00 62.41 98 TRP A CA 1
ATOM 729 C C . TRP A 1 98 ? 16.263 -17.227 -24.858 1.00 62.41 98 TRP A C 1
ATOM 731 O O . TRP A 1 98 ? 17.254 -17.921 -24.626 1.00 62.41 98 TRP A O 1
ATOM 741 N N . SER A 1 99 ? 15.067 -17.754 -25.153 1.00 57.28 99 SER A N 1
ATOM 742 C CA . SER A 1 99 ? 14.776 -19.188 -25.347 1.00 57.28 99 SER A CA 1
ATOM 743 C C . SER A 1 99 ? 14.662 -19.552 -26.820 1.00 57.28 99 SER A C 1
ATOM 745 O O . SER A 1 99 ? 15.195 -20.614 -27.202 1.00 57.28 99 SER A O 1
#

Solvent-accessible surface area (backbone atoms only — not comparable to full-atom values): 5159 Å² total; per-residue (Å²): 132,57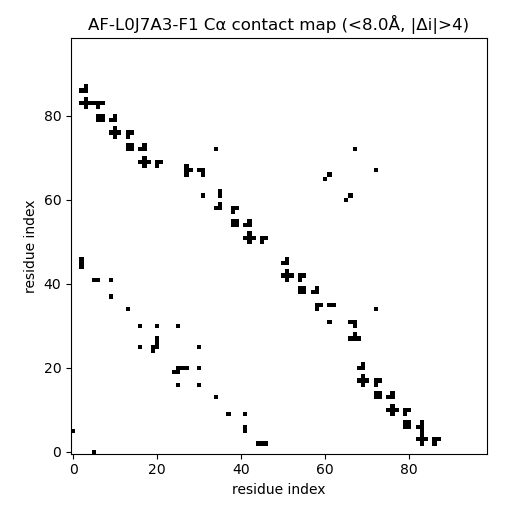,65,33,56,52,26,44,51,49,19,50,53,30,43,51,48,18,54,29,44,72,68,65,76,42,54,53,68,60,51,40,55,53,49,36,51,52,30,48,58,49,29,76,64,42,86,52,62,73,59,18,52,53,35,40,54,53,26,50,50,43,74,77,71,48,86,59,51,44,67,57,30,41,52,52,17,54,50,29,43,52,53,16,50,52,47,49,52,53,53,49,52,53,52,64,75,77,110